Protein AF-A0A946CC79-F1 (afdb_monomer_lite)

Sequence (147 aa):
SHAIELSDSAIHEVRAYVYDYTQEKKSHITIDGRLHKGVINKAGVKLSPNQLKRLTKAIAKQPLPKKILPLADCYWPHHGFVFFDETGQILAHAEVCLQCNRHRGYKILELSYYWDLKDIRKLIGELKLPIFEDDKKYTQLFLKAVS

pLDDT: mean 91.43, std 8.81, range [58.06, 98.75]

Secondary structure (DSSP, 8-state):
---B-TT-TT--EEEEEEB-GGGSSS--SEETTEE-TTBS-TT-EEPPHHHHHHHHHHHB-PPPPSSPPPPPS-----EEEEEE-TT--EEEEEEEETTTTEEEEESBTTB-SS--HHHHHHHHHHTT----SSHHHHHHHHHHHH-

Structure (mmCIF, N/CA/C/O backbone):
data_AF-A0A946CC79-F1
#
_entry.id   AF-A0A946CC79-F1
#
loop_
_atom_site.group_PDB
_atom_site.id
_atom_site.type_symbol
_atom_site.label_atom_id
_atom_site.label_alt_id
_atom_site.label_comp_id
_atom_site.label_asym_id
_atom_site.label_entity_id
_atom_site.label_seq_id
_atom_site.pdbx_PDB_ins_code
_atom_site.Cartn_x
_atom_site.Cartn_y
_atom_site.Cartn_z
_atom_site.occupancy
_atom_site.B_iso_or_equiv
_atom_site.auth_seq_id
_atom_site.auth_comp_id
_atom_site.auth_asym_id
_atom_site.auth_atom_id
_atom_site.pdbx_PDB_model_num
ATOM 1 N N . SER A 1 1 ? -17.238 -4.375 -9.805 1.00 58.06 1 SER A N 1
ATOM 2 C CA . SER A 1 1 ? -17.033 -2.934 -9.559 1.00 58.06 1 SER A CA 1
ATOM 3 C C . SER A 1 1 ? -15.976 -2.414 -10.519 1.00 58.06 1 SER A C 1
ATOM 5 O O . SER A 1 1 ? -15.127 -3.196 -10.943 1.00 58.06 1 SER A O 1
ATOM 7 N N . HIS A 1 2 ? -16.048 -1.132 -10.861 1.00 81.25 2 HIS A N 1
ATOM 8 C CA . HIS A 1 2 ? -15.168 -0.483 -11.831 1.00 81.25 2 HIS A CA 1
ATOM 9 C C . HIS A 1 2 ? -13.806 -0.131 -11.210 1.00 81.25 2 HIS A C 1
ATOM 11 O O . HIS A 1 2 ? -13.667 -0.130 -9.986 1.00 81.25 2 HIS A O 1
ATOM 17 N N . ALA A 1 3 ? -12.795 0.074 -12.055 1.00 87.62 3 ALA A N 1
ATOM 18 C CA . ALA A 1 3 ? -11.516 0.646 -11.640 1.00 87.62 3 ALA A CA 1
ATOM 19 C C . ALA A 1 3 ? -11.672 2.157 -11.394 1.00 87.62 3 ALA A C 1
ATOM 21 O O . ALA A 1 3 ? -12.535 2.772 -12.017 1.00 87.62 3 ALA A O 1
ATOM 22 N N . ILE A 1 4 ? -10.853 2.723 -10.505 1.00 90.31 4 ILE A N 1
ATOM 23 C CA . ILE A 1 4 ? -10.892 4.139 -10.112 1.00 90.31 4 ILE A CA 1
ATOM 24 C C . ILE A 1 4 ? -9.701 4.912 -10.690 1.00 90.31 4 ILE A C 1
ATOM 26 O O . ILE A 1 4 ? -8.641 4.336 -10.967 1.00 90.31 4 ILE A O 1
ATOM 30 N N . GLU A 1 5 ? -9.864 6.220 -10.837 1.00 91.06 5 GLU A N 1
ATOM 31 C CA . GLU A 1 5 ? -8.754 7.159 -11.032 1.00 91.06 5 GLU A CA 1
ATOM 32 C C . GLU A 1 5 ? -8.116 7.496 -9.680 1.00 91.06 5 GLU A C 1
ATOM 34 O O . GLU A 1 5 ? -8.765 7.432 -8.636 1.00 91.06 5 GLU A O 1
ATOM 39 N N . LEU A 1 6 ? -6.838 7.874 -9.663 1.00 88.12 6 LEU A N 1
ATOM 40 C CA . LEU A 1 6 ? -6.169 8.230 -8.402 1.00 88.12 6 LEU A CA 1
ATOM 41 C C . LEU A 1 6 ? -6.657 9.570 -7.831 1.00 88.12 6 LEU A C 1
ATOM 43 O O . LEU A 1 6 ? -6.434 9.856 -6.655 1.00 88.12 6 LEU A O 1
ATOM 47 N N . SER A 1 7 ? -7.313 10.380 -8.663 1.00 89.06 7 SER A N 1
ATOM 48 C CA . SER A 1 7 ? -8.001 11.621 -8.298 1.00 89.06 7 SER A CA 1
ATOM 49 C C . SER A 1 7 ? -9.490 11.445 -7.992 1.00 89.06 7 SER A C 1
ATOM 51 O O . SER A 1 7 ? -10.168 12.449 -7.779 1.00 89.06 7 SER A O 1
ATOM 53 N N . ASP A 1 8 ? -10.012 10.215 -7.994 1.00 91.81 8 ASP A N 1
ATOM 54 C CA . ASP A 1 8 ? -11.436 9.957 -7.772 1.00 91.81 8 ASP A CA 1
ATOM 55 C C . ASP A 1 8 ? -11.889 10.496 -6.403 1.00 91.81 8 ASP A C 1
ATOM 57 O O . ASP A 1 8 ? -11.305 10.179 -5.364 1.00 91.81 8 ASP A O 1
ATOM 61 N N . SER A 1 9 ? -12.948 11.311 -6.399 1.00 93.12 9 SER A N 1
ATOM 62 C CA . SER A 1 9 ? -13.515 11.910 -5.186 1.00 93.12 9 SER A CA 1
ATOM 63 C C . SER A 1 9 ? -14.089 10.885 -4.207 1.00 93.12 9 SER A C 1
ATOM 65 O O . SER A 1 9 ? -14.288 11.217 -3.041 1.00 93.12 9 SER A O 1
ATOM 67 N N . ALA A 1 10 ? -14.349 9.652 -4.655 1.00 94.75 10 ALA A N 1
ATOM 68 C CA . ALA A 1 10 ? -14.742 8.553 -3.781 1.00 94.75 10 ALA A CA 1
ATOM 69 C C . ALA A 1 10 ? -13.606 8.114 -2.841 1.00 94.75 10 ALA A C 1
ATOM 71 O O . ALA A 1 10 ? -13.874 7.488 -1.817 1.00 94.75 10 ALA A O 1
ATOM 72 N N . ILE A 1 11 ? -12.342 8.431 -3.156 1.00 95.94 11 ILE A N 1
ATOM 73 C CA . ILE A 1 11 ? -11.204 8.141 -2.280 1.00 95.94 11 ILE A CA 1
ATOM 74 C C . ILE A 1 11 ? -11.255 9.088 -1.077 1.00 95.94 11 ILE A C 1
ATOM 76 O O . ILE A 1 11 ? -10.880 10.257 -1.159 1.00 95.94 11 ILE A O 1
ATOM 80 N N . HIS A 1 12 ? -11.660 8.558 0.073 1.00 97.44 12 HIS A N 1
ATOM 81 C CA . HIS A 1 12 ? -11.685 9.295 1.332 1.00 97.44 12 HIS A CA 1
ATOM 82 C C . HIS A 1 12 ? -10.328 9.258 2.041 1.00 97.44 12 HIS A C 1
ATOM 84 O O . HIS A 1 12 ? -9.851 10.261 2.579 1.00 97.44 12 HIS A O 1
ATOM 90 N N . GLU A 1 13 ? -9.678 8.093 2.055 1.00 97.56 13 GLU A N 1
ATOM 91 C CA . GLU A 1 13 ? -8.348 7.957 2.634 1.00 97.56 13 GLU A CA 1
ATOM 92 C C . GLU A 1 13 ? -7.517 6.856 1.985 1.00 97.56 13 GLU A C 1
ATOM 94 O O . GLU A 1 13 ? -8.021 5.901 1.398 1.00 97.56 13 GLU A O 1
ATOM 99 N N . VAL A 1 14 ? -6.200 6.987 2.138 1.00 98.38 14 VAL A N 1
ATOM 100 C CA . VAL A 1 14 ? -5.237 5.975 1.715 1.00 98.38 14 VAL A CA 1
ATOM 101 C C . VAL A 1 14 ? -4.390 5.585 2.908 1.00 98.38 14 VAL A C 1
ATOM 103 O O . VAL A 1 14 ? -3.859 6.448 3.617 1.00 98.38 14 VAL A O 1
ATOM 106 N N . ARG A 1 15 ? -4.251 4.279 3.129 1.00 98.75 15 ARG A N 1
ATOM 107 C CA . ARG A 1 15 ? -3.413 3.737 4.201 1.00 98.75 15 ARG A CA 1
ATOM 108 C C . ARG A 1 15 ? -2.333 2.841 3.635 1.00 98.75 15 ARG A C 1
ATOM 110 O O . ARG A 1 15 ? -2.590 2.027 2.750 1.00 98.75 15 ARG A O 1
ATOM 117 N N . ALA A 1 16 ? -1.131 2.991 4.172 1.00 98.69 16 ALA A N 1
ATOM 118 C CA . ALA A 1 16 ? -0.023 2.099 3.895 1.00 98.69 16 ALA A CA 1
ATOM 119 C C . ALA A 1 16 ? 0.019 0.957 4.912 1.00 98.69 16 ALA A C 1
ATOM 121 O O . ALA A 1 16 ? -0.218 1.150 6.108 1.00 98.69 16 ALA A O 1
ATOM 122 N N . TYR A 1 17 ? 0.378 -0.220 4.422 1.00 98.69 17 TYR A N 1
ATOM 123 C CA . TYR A 1 17 ? 0.460 -1.449 5.185 1.00 98.69 17 TYR A CA 1
ATOM 124 C C . TYR A 1 17 ? 1.778 -2.154 4.926 1.00 98.69 17 TYR A C 1
ATOM 126 O O . TYR A 1 17 ? 2.340 -2.094 3.831 1.00 98.69 17 TYR A O 1
ATOM 134 N N . VAL A 1 18 ? 2.210 -2.878 5.952 1.00 98.19 18 VAL A N 1
ATOM 135 C CA . VAL A 1 18 ? 3.219 -3.921 5.852 1.00 98.19 18 VAL A CA 1
ATOM 136 C C . VAL A 1 18 ? 2.574 -5.259 6.200 1.00 98.19 18 VAL A C 1
ATOM 138 O O . VAL A 1 18 ? 1.713 -5.326 7.088 1.00 98.19 18 VAL A O 1
ATOM 141 N N . TYR A 1 19 ? 2.945 -6.313 5.483 1.00 97.88 19 TYR A N 1
ATOM 142 C CA . TYR A 1 19 ? 2.343 -7.626 5.660 1.00 97.88 19 TYR A CA 1
ATOM 143 C C . TYR A 1 19 ? 3.290 -8.769 5.311 1.00 97.88 19 TYR A C 1
ATOM 145 O O . TYR A 1 19 ? 4.233 -8.621 4.533 1.00 97.88 19 TYR A O 1
ATOM 153 N N . ASP A 1 20 ? 3.001 -9.927 5.892 1.00 97.75 20 ASP A N 1
ATOM 154 C CA . ASP A 1 20 ? 3.545 -11.201 5.445 1.00 97.75 20 ASP A CA 1
ATOM 155 C C . ASP A 1 20 ? 2.581 -11.828 4.423 1.00 97.75 20 ASP A C 1
ATOM 157 O O . ASP A 1 20 ? 1.461 -12.224 4.763 1.00 97.75 20 ASP A O 1
ATOM 161 N N . TYR A 1 21 ? 2.995 -11.892 3.155 1.00 95.75 21 TYR A N 1
ATOM 162 C CA . TYR A 1 21 ? 2.176 -12.448 2.074 1.00 95.75 21 TYR A CA 1
ATOM 163 C C . TYR A 1 21 ? 1.998 -13.968 2.175 1.00 95.75 21 TYR A C 1
ATOM 165 O O . TYR A 1 21 ? 1.089 -14.507 1.553 1.00 95.75 21 TYR A O 1
ATOM 173 N N . THR A 1 22 ? 2.831 -14.669 2.950 1.00 95.69 22 THR A N 1
ATOM 174 C CA . THR A 1 22 ? 2.787 -16.139 3.058 1.00 95.69 22 THR A CA 1
ATOM 175 C C . THR A 1 22 ? 1.620 -16.643 3.910 1.00 95.69 22 THR A C 1
ATOM 177 O O . THR A 1 22 ? 1.294 -17.828 3.895 1.00 95.69 22 THR A O 1
ATOM 180 N N . GLN A 1 23 ? 0.947 -15.737 4.625 1.00 96.62 23 GLN A N 1
ATOM 181 C CA . GLN A 1 23 ? -0.161 -16.062 5.526 1.00 96.62 23 GLN A CA 1
ATOM 182 C C . GLN A 1 23 ? -1.472 -16.413 4.795 1.00 96.62 23 GLN A C 1
ATOM 184 O O . GLN A 1 23 ? -2.427 -16.864 5.429 1.00 96.62 23 GLN A O 1
ATOM 189 N N . GLU A 1 24 ? -1.545 -16.230 3.472 1.00 96.06 24 GLU A N 1
ATOM 190 C CA . GLU A 1 24 ? -2.606 -16.785 2.624 1.00 96.06 24 GLU A CA 1
ATOM 191 C C . GLU A 1 24 ? -2.047 -17.296 1.288 1.00 96.06 24 GLU A C 1
ATOM 193 O O . GLU A 1 24 ? -0.942 -16.966 0.875 1.00 96.06 24 GLU A O 1
ATOM 198 N N . LYS A 1 25 ? -2.845 -18.094 0.563 1.00 93.94 25 LYS A N 1
ATOM 199 C CA . LYS A 1 25 ? -2.463 -18.606 -0.766 1.00 93.94 25 LYS A CA 1
ATOM 200 C C . LYS A 1 25 ? -2.321 -17.500 -1.819 1.00 93.94 25 LYS A C 1
ATOM 202 O O . LYS A 1 25 ? -1.507 -17.624 -2.729 1.00 93.94 25 LYS A O 1
ATOM 207 N N . LYS A 1 26 ? -3.163 -16.462 -1.749 1.00 92.62 26 LYS A N 1
ATOM 208 C CA . LYS A 1 26 ? -3.099 -15.299 -2.644 1.00 92.62 26 LYS A CA 1
ATOM 209 C C . LYS A 1 26 ? -2.208 -14.253 -1.981 1.00 92.62 26 LYS A C 1
ATOM 211 O O . LYS A 1 26 ? -2.538 -13.802 -0.897 1.00 92.62 26 LYS A O 1
ATOM 216 N N . SER A 1 27 ? -1.156 -13.807 -2.657 1.00 93.06 27 SER A N 1
ATOM 217 C CA . SER A 1 27 ? -0.194 -12.845 -2.100 1.00 93.06 27 SER A CA 1
ATOM 218 C C . SER A 1 27 ? -0.667 -11.385 -2.134 1.00 93.06 27 SER A C 1
ATOM 220 O O . SER A 1 27 ? 0.147 -10.493 -1.937 1.00 93.06 27 SER A O 1
ATOM 222 N N . HIS A 1 28 ? -1.932 -11.117 -2.471 1.00 94.19 28 HIS A N 1
ATOM 223 C CA . HIS A 1 28 ? -2.443 -9.754 -2.610 1.00 94.19 28 HIS A CA 1
ATOM 224 C C . HIS A 1 28 ? -2.819 -9.157 -1.250 1.00 94.19 28 HIS A C 1
ATOM 226 O O . HIS A 1 28 ? -3.503 -9.803 -0.459 1.00 94.19 28 HIS A O 1
ATOM 232 N N . ILE A 1 29 ? -2.465 -7.897 -1.007 1.00 97.12 29 ILE A N 1
ATOM 233 C CA . ILE A 1 29 ? -2.785 -7.107 0.182 1.00 97.12 29 ILE A CA 1
ATOM 234 C C . ILE A 1 29 ? -4.285 -6.968 0.416 1.00 97.12 29 ILE A C 1
ATOM 236 O O . ILE A 1 29 ? -4.707 -6.784 1.557 1.00 97.12 29 ILE A O 1
ATOM 240 N N . THR A 1 30 ? -5.100 -7.095 -0.634 1.00 96.75 30 THR A N 1
ATOM 241 C CA . THR A 1 30 ? -6.552 -7.211 -0.495 1.00 96.75 30 THR A CA 1
ATOM 242 C C . THR A 1 30 ? -7.073 -8.445 -1.212 1.00 96.75 30 THR A C 1
ATOM 244 O O . THR A 1 30 ? -6.764 -8.660 -2.385 1.00 96.75 30 THR A O 1
ATOM 247 N N . ILE A 1 31 ? -7.929 -9.207 -0.539 1.00 95.06 31 ILE A N 1
ATOM 248 C CA . ILE A 1 31 ? -8.562 -10.420 -1.057 1.00 95.06 31 ILE A CA 1
ATOM 249 C C . ILE A 1 31 ? -10.055 -10.293 -0.800 1.00 95.06 31 ILE A C 1
ATOM 251 O O . ILE A 1 31 ? -10.455 -10.086 0.338 1.00 95.06 31 ILE A O 1
ATOM 255 N N . ASP A 1 32 ? -10.870 -10.407 -1.848 1.00 92.38 32 ASP A N 1
ATOM 256 C CA . ASP A 1 32 ? -12.333 -10.490 -1.743 1.00 92.38 32 ASP A CA 1
ATOM 257 C C . ASP A 1 32 ? -12.951 -9.371 -0.867 1.00 92.38 32 ASP A C 1
ATOM 259 O O . ASP A 1 32 ? -13.817 -9.610 -0.032 1.00 92.38 32 ASP A O 1
ATOM 263 N N . GLY A 1 33 ? -12.463 -8.133 -1.034 1.00 93.12 33 GLY A N 1
ATOM 264 C CA . GLY A 1 33 ? -12.981 -6.938 -0.349 1.00 93.12 33 GLY A CA 1
ATOM 265 C C . GLY A 1 33 ? -12.436 -6.685 1.062 1.00 93.12 33 GLY A C 1
ATOM 266 O O . GLY A 1 33 ? -12.827 -5.707 1.689 1.00 93.12 33 GLY A O 1
ATOM 267 N N . ARG A 1 34 ? -11.509 -7.513 1.557 1.00 96.50 34 ARG A N 1
ATOM 268 C CA . ARG A 1 34 ? -10.844 -7.337 2.861 1.00 96.50 34 ARG A CA 1
ATOM 269 C C . ARG A 1 34 ? -9.327 -7.249 2.725 1.00 96.50 34 ARG A C 1
ATOM 271 O O . ARG A 1 34 ? -8.759 -7.653 1.714 1.00 96.50 34 ARG A O 1
ATOM 278 N N . LEU A 1 35 ? -8.660 -6.793 3.784 1.00 98.12 35 LEU A N 1
ATOM 279 C CA . LEU A 1 35 ? -7.203 -6.877 3.909 1.00 98.12 35 LEU A CA 1
ATOM 280 C C . LEU A 1 35 ? -6.724 -8.337 4.017 1.00 98.12 35 LEU A C 1
ATOM 282 O O . LEU A 1 35 ? -7.406 -9.201 4.583 1.00 98.12 35 LEU A O 1
ATOM 286 N N . HIS A 1 36 ? -5.510 -8.588 3.529 1.00 98.12 36 HIS A N 1
ATOM 287 C CA . HIS A 1 36 ? -4.785 -9.843 3.704 1.00 98.12 36 HIS A CA 1
ATOM 288 C C . HIS A 1 36 ? -4.621 -10.171 5.195 1.00 98.12 36 HIS A C 1
ATOM 290 O O . HIS A 1 36 ? -4.376 -9.288 6.031 1.00 98.12 36 HIS A O 1
ATOM 296 N N . LYS A 1 37 ? -4.740 -11.449 5.563 1.00 97.69 37 LYS A N 1
ATOM 297 C CA . LYS A 1 37 ? -4.628 -11.920 6.952 1.00 97.69 37 LYS A CA 1
ATOM 298 C C . LYS A 1 37 ? -3.278 -11.561 7.550 1.00 97.69 37 LYS A C 1
ATOM 300 O O . LYS A 1 37 ? -3.261 -11.040 8.659 1.00 97.69 37 LYS A O 1
ATOM 305 N N . GLY A 1 38 ? -2.212 -11.683 6.763 1.00 97.94 38 GLY A N 1
ATOM 306 C CA . GLY A 1 38 ? -0.843 -11.331 7.140 1.00 97.94 38 GLY A CA 1
ATOM 307 C C . GLY A 1 38 ? -0.543 -9.843 7.344 1.00 97.94 38 GLY A C 1
ATOM 308 O O . GLY A 1 38 ? 0.604 -9.508 7.622 1.00 97.94 38 GLY A O 1
ATOM 309 N N . VAL A 1 39 ? -1.517 -8.933 7.190 1.00 98.31 39 VAL A N 1
ATOM 310 C CA . VAL A 1 39 ? -1.322 -7.521 7.570 1.00 98.31 39 VAL A CA 1
ATOM 311 C C . VAL A 1 39 ? -0.995 -7.429 9.054 1.00 98.31 39 VAL A C 1
ATOM 313 O O . VAL A 1 39 ? -1.809 -7.818 9.889 1.00 98.31 39 VAL A O 1
ATOM 316 N N . ILE A 1 40 ? 0.176 -6.865 9.348 1.00 98.00 40 ILE A N 1
ATOM 317 C CA . ILE A 1 40 ? 0.771 -6.820 10.689 1.00 98.00 40 ILE A CA 1
ATOM 318 C C . ILE A 1 40 ? 0.054 -5.802 11.581 1.00 98.00 40 ILE A C 1
ATOM 320 O O . ILE A 1 40 ? -0.246 -6.088 12.732 1.00 98.00 40 ILE A O 1
ATOM 324 N N . ASN A 1 41 ? -0.263 -4.618 11.049 1.00 97.12 41 ASN A N 1
ATOM 325 C CA . ASN A 1 41 ? -1.067 -3.611 11.740 1.00 97.12 41 ASN A CA 1
ATOM 326 C C . ASN A 1 41 ? -2.303 -3.279 10.898 1.00 97.12 41 ASN A C 1
ATOM 328 O O . ASN A 1 41 ? -2.191 -2.612 9.868 1.00 97.12 41 ASN A O 1
ATOM 332 N N . LYS A 1 42 ? -3.484 -3.722 11.345 1.00 96.44 42 LYS A N 1
ATOM 333 C CA . LYS A 1 42 ? -4.755 -3.533 10.622 1.00 96.44 42 LYS A CA 1
ATOM 334 C C . LYS A 1 42 ? -5.200 -2.072 10.548 1.00 96.44 42 LYS A C 1
ATOM 336 O O . LYS A 1 42 ? -5.891 -1.713 9.599 1.00 96.44 42 LYS A O 1
ATOM 341 N N . ALA A 1 43 ? -4.763 -1.225 11.480 1.00 96.94 43 ALA A N 1
ATOM 342 C CA . ALA A 1 43 ? -5.017 0.210 11.396 1.00 96.94 43 ALA A CA 1
ATOM 343 C C . ALA A 1 43 ? -4.226 0.865 10.252 1.00 96.94 43 ALA A C 1
ATOM 345 O O . ALA A 1 43 ? -4.651 1.893 9.732 1.00 96.94 43 ALA A O 1
ATOM 346 N N . GLY A 1 44 ? -3.097 0.279 9.834 1.00 97.56 44 GLY A N 1
ATOM 347 C CA . GLY A 1 44 ? -2.208 0.864 8.830 1.00 97.56 44 GLY A CA 1
ATOM 348 C C . GLY A 1 44 ? -1.678 2.243 9.232 1.00 97.56 44 GLY A C 1
ATOM 349 O O . GLY A 1 44 ? -1.870 2.712 10.355 1.00 97.56 44 GLY A O 1
ATOM 350 N N . VAL A 1 45 ? -1.010 2.911 8.296 1.00 98.50 45 VAL A N 1
ATOM 351 C CA . VAL A 1 45 ? -0.563 4.300 8.464 1.00 98.50 45 VAL A CA 1
ATOM 352 C C . VAL A 1 45 ? -1.293 5.164 7.446 1.00 98.50 45 VAL A C 1
ATOM 354 O O . VAL A 1 45 ? -1.105 4.986 6.243 1.00 98.50 45 VAL A O 1
ATOM 357 N N . LYS A 1 46 ? -2.144 6.081 7.918 1.00 98.38 46 LYS A N 1
ATOM 358 C CA . LYS A 1 46 ? -2.869 7.021 7.053 1.00 98.38 46 LYS A CA 1
ATOM 359 C C . LYS A 1 46 ? -1.887 7.991 6.400 1.00 98.38 46 LYS A C 1
ATOM 361 O O . LYS A 1 46 ? -1.074 8.605 7.090 1.00 98.38 46 LYS A O 1
ATOM 366 N N . LEU A 1 47 ? -1.970 8.130 5.080 1.00 98.50 47 LEU A N 1
ATOM 367 C CA . LEU A 1 47 ? -1.157 9.091 4.342 1.00 98.50 47 LEU A CA 1
ATOM 368 C C . LEU A 1 47 ? -1.677 10.511 4.578 1.00 98.50 47 LEU A C 1
ATOM 370 O O . LEU A 1 47 ? -2.876 10.778 4.496 1.00 98.50 47 LEU A O 1
ATOM 374 N N . SER A 1 48 ? -0.754 11.442 4.810 1.00 98.00 48 SER A N 1
ATOM 375 C CA . SER A 1 48 ? -1.048 12.873 4.701 1.00 98.00 48 SER A CA 1
ATOM 376 C C . SER A 1 48 ? -1.337 13.268 3.242 1.00 98.00 48 SER A C 1
ATOM 378 O O . SER A 1 48 ? -0.878 12.583 2.321 1.00 98.00 48 SER A O 1
ATOM 380 N N . PRO A 1 49 ? -2.000 14.413 2.989 1.00 95.81 49 PRO A N 1
ATOM 381 C CA . PRO A 1 49 ? -2.242 14.896 1.626 1.00 95.81 49 PRO A CA 1
ATOM 382 C C . PRO A 1 49 ? -0.963 15.009 0.777 1.00 95.81 49 PRO A C 1
ATOM 384 O O . PRO A 1 49 ? -0.943 14.620 -0.391 1.00 95.81 49 PRO A O 1
ATOM 387 N N . ASN A 1 50 ? 0.145 15.463 1.375 1.00 96.38 50 ASN A N 1
ATOM 388 C CA . ASN A 1 50 ? 1.434 15.566 0.683 1.00 96.38 50 ASN A CA 1
ATOM 389 C C . ASN A 1 50 ? 2.012 14.193 0.310 1.00 96.38 50 ASN A C 1
ATOM 391 O O . ASN A 1 50 ? 2.554 14.024 -0.783 1.00 96.38 50 ASN A O 1
ATOM 395 N N . GLN A 1 51 ? 1.883 13.202 1.194 1.00 97.75 51 GLN A N 1
ATOM 396 C CA . GLN A 1 51 ? 2.311 11.828 0.924 1.00 97.75 51 GLN A CA 1
ATOM 397 C C . GLN A 1 51 ? 1.435 11.162 -0.140 1.00 97.75 51 GLN A C 1
ATOM 399 O O . GLN A 1 51 ? 1.967 10.493 -1.021 1.00 97.75 51 GLN A O 1
ATOM 404 N N . LEU A 1 52 ? 0.119 11.394 -0.114 1.00 96.31 52 LEU A N 1
ATOM 405 C CA . LEU A 1 52 ? -0.805 10.905 -1.139 1.00 96.31 52 LEU A CA 1
ATOM 406 C C . LEU A 1 52 ? -0.472 11.486 -2.516 1.00 96.31 52 LEU A C 1
ATOM 408 O O . LEU A 1 52 ? -0.402 10.750 -3.500 1.00 96.31 52 LEU A O 1
ATOM 412 N N . LYS A 1 53 ? -0.185 12.789 -2.590 1.00 93.94 53 LYS A N 1
ATOM 413 C CA . LYS A 1 53 ? 0.252 13.436 -3.832 1.00 93.94 53 LYS A CA 1
ATOM 414 C C . LYS A 1 53 ? 1.545 12.817 -4.373 1.00 93.94 53 LYS A C 1
ATOM 416 O O . LYS A 1 53 ? 1.664 12.604 -5.579 1.00 93.94 53 LYS A O 1
ATOM 421 N N . ARG A 1 54 ? 2.505 12.503 -3.494 1.00 94.50 54 ARG A N 1
ATOM 422 C CA . ARG A 1 54 ? 3.758 11.825 -3.871 1.00 94.50 54 ARG A CA 1
ATOM 423 C C . ARG A 1 54 ? 3.523 10.403 -4.359 1.00 94.50 54 ARG A C 1
ATOM 425 O O . ARG A 1 54 ? 4.003 10.068 -5.436 1.00 94.50 54 ARG A O 1
ATOM 432 N N . LEU A 1 55 ? 2.736 9.611 -3.630 1.00 95.31 55 LEU A N 1
ATOM 433 C CA . LEU A 1 55 ? 2.359 8.259 -4.042 1.00 95.31 55 LEU A CA 1
ATOM 434 C C . LEU A 1 55 ? 1.690 8.277 -5.418 1.00 95.31 55 LEU A C 1
ATOM 436 O O . LEU A 1 55 ? 2.127 7.564 -6.314 1.00 95.31 55 LEU A O 1
ATOM 440 N N . THR A 1 56 ? 0.680 9.130 -5.591 1.00 92.69 56 THR A N 1
ATOM 441 C CA . THR A 1 56 ? -0.063 9.277 -6.849 1.00 92.69 56 THR A CA 1
ATOM 442 C C . THR A 1 56 ? 0.884 9.595 -7.992 1.00 92.69 56 THR A C 1
ATOM 444 O O . THR A 1 56 ? 0.878 8.904 -9.001 1.00 92.69 56 THR A O 1
ATOM 447 N N . LYS A 1 57 ? 1.786 10.567 -7.810 1.00 91.00 57 LYS A N 1
ATOM 448 C CA . LYS A 1 57 ? 2.813 10.880 -8.807 1.00 91.00 57 LYS A CA 1
ATOM 449 C C . LYS A 1 57 ? 3.730 9.685 -9.090 1.00 91.00 57 LYS A C 1
ATOM 451 O O . LYS A 1 57 ? 4.078 9.469 -10.243 1.00 91.00 57 LYS A O 1
ATOM 456 N N . ALA A 1 58 ? 4.125 8.922 -8.074 1.00 91.31 58 ALA A N 1
ATOM 457 C CA . ALA A 1 58 ? 5.040 7.795 -8.229 1.00 91.31 58 ALA A CA 1
ATOM 458 C C . ALA A 1 58 ? 4.427 6.594 -8.973 1.00 91.31 58 ALA A C 1
ATOM 460 O O . ALA A 1 58 ? 5.179 5.843 -9.592 1.00 91.31 58 ALA A O 1
ATOM 461 N N . ILE A 1 59 ? 3.100 6.410 -8.920 1.00 90.44 59 ILE A N 1
ATOM 462 C CA . ILE A 1 59 ? 2.399 5.265 -9.541 1.00 90.44 59 ILE A CA 1
ATOM 463 C C . ILE A 1 59 ? 1.598 5.630 -10.800 1.00 90.44 59 ILE A C 1
ATOM 465 O O . ILE A 1 59 ? 1.311 4.750 -11.617 1.00 90.44 59 ILE A O 1
ATOM 469 N N . ALA A 1 60 ? 1.246 6.909 -10.970 1.00 82.31 60 ALA A N 1
ATOM 470 C CA . ALA A 1 60 ? 0.577 7.420 -12.162 1.00 82.31 60 ALA A CA 1
ATOM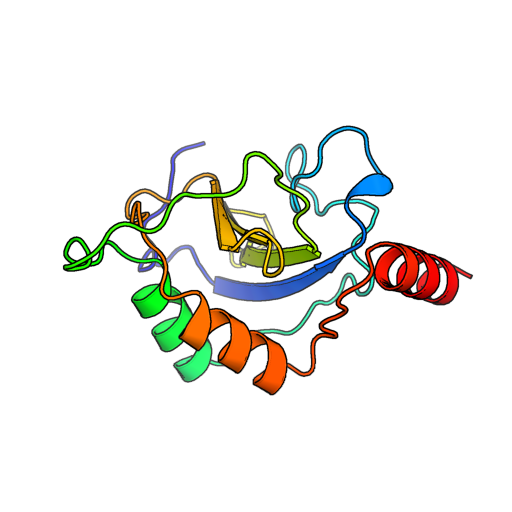 471 C C . ALA A 1 60 ? 1.470 7.275 -13.392 1.00 82.31 60 ALA A C 1
ATOM 473 O O . ALA A 1 60 ? 2.697 7.293 -13.287 1.00 82.31 60 ALA A O 1
ATOM 474 N N . LYS A 1 61 ? 0.841 7.153 -14.564 1.00 70.56 61 LYS A N 1
ATOM 475 C CA . LYS A 1 61 ? 1.482 7.016 -15.878 1.00 70.56 61 LYS A CA 1
ATOM 476 C C . LYS A 1 61 ? 2.695 7.949 -16.042 1.00 70.56 61 LYS A C 1
ATOM 478 O O . LYS A 1 61 ? 2.555 9.149 -16.265 1.00 70.56 61 LYS A O 1
ATOM 483 N N . GLN A 1 62 ? 3.892 7.371 -15.952 1.00 67.81 62 GLN A N 1
ATOM 484 C CA . GLN A 1 62 ? 5.162 8.060 -16.182 1.00 67.81 62 GLN A CA 1
ATOM 485 C C . GLN A 1 62 ? 5.585 7.898 -17.652 1.00 67.81 62 GLN A C 1
ATOM 487 O O . GLN A 1 62 ? 5.257 6.881 -18.276 1.00 67.81 62 GLN A O 1
ATOM 492 N N . PRO A 1 63 ? 6.349 8.849 -18.224 1.00 69.06 63 PRO A N 1
ATOM 493 C CA . PRO A 1 63 ? 7.093 8.601 -19.455 1.00 69.06 63 PRO A CA 1
ATOM 494 C C . PRO A 1 63 ? 7.971 7.355 -19.297 1.00 69.06 63 PRO A C 1
ATOM 496 O O . PRO A 1 63 ? 8.518 7.111 -18.219 1.00 69.06 63 PRO A O 1
ATOM 499 N N . LEU A 1 64 ? 8.131 6.576 -20.370 1.00 67.19 64 LEU A N 1
ATOM 500 C CA . LEU A 1 64 ? 9.007 5.405 -20.344 1.00 67.19 64 LEU A CA 1
ATOM 501 C C . LEU A 1 64 ? 10.427 5.815 -19.910 1.00 67.19 64 LEU A C 1
ATOM 503 O O . LEU A 1 64 ? 10.963 6.803 -20.428 1.00 67.19 64 LEU A O 1
ATOM 507 N N . PRO A 1 65 ? 11.063 5.083 -18.978 1.00 69.81 65 PRO A N 1
ATOM 508 C CA . PRO A 1 65 ? 12.432 5.377 -18.592 1.00 69.81 65 PRO A CA 1
ATOM 509 C C . PRO A 1 65 ? 13.372 5.163 -19.784 1.00 69.81 65 PRO A C 1
ATOM 511 O O . PRO A 1 65 ? 13.189 4.246 -20.582 1.00 69.81 65 PRO A O 1
ATOM 514 N N . LYS A 1 66 ? 14.442 5.967 -19.869 1.00 72.12 66 LYS A N 1
ATOM 515 C CA . LYS A 1 66 ? 15.464 5.851 -20.933 1.00 72.12 66 LYS A CA 1
ATOM 516 C C . LYS A 1 66 ? 16.137 4.471 -20.990 1.00 72.12 66 LYS A C 1
ATOM 518 O O . LYS A 1 66 ? 16.727 4.124 -22.006 1.00 72.12 66 LYS A O 1
ATOM 523 N N . LYS A 1 67 ? 16.089 3.709 -19.893 1.00 72.38 67 LYS A N 1
ATOM 524 C CA . LYS A 1 67 ? 16.626 2.352 -19.781 1.00 72.38 67 LYS A CA 1
ATOM 525 C C . LYS A 1 67 ? 15.625 1.472 -19.042 1.00 72.38 67 LYS A C 1
ATOM 527 O O . LYS A 1 67 ? 15.236 1.793 -17.921 1.00 72.38 67 LYS A O 1
ATOM 532 N N . ILE A 1 68 ? 15.258 0.354 -19.659 1.00 69.50 68 ILE A N 1
ATOM 533 C CA . ILE A 1 68 ? 14.438 -0.689 -19.043 1.00 69.50 68 ILE A CA 1
ATOM 534 C C . ILE A 1 68 ? 15.398 -1.685 -18.393 1.00 69.50 68 ILE A C 1
ATOM 536 O O . ILE A 1 68 ? 16.254 -2.256 -19.068 1.00 69.50 68 ILE A O 1
ATOM 540 N N . LEU A 1 69 ? 15.308 -1.849 -17.074 1.00 66.81 69 LEU A N 1
ATOM 541 C CA . LEU A 1 69 ? 16.071 -2.874 -16.366 1.00 66.81 69 LEU A CA 1
ATOM 542 C C . LEU A 1 69 ? 15.329 -4.215 -16.450 1.00 66.81 69 LEU A C 1
ATOM 544 O O . LEU A 1 69 ? 14.096 -4.217 -16.398 1.00 66.81 69 LEU A O 1
ATOM 548 N N . PRO A 1 70 ? 16.047 -5.347 -16.562 1.00 67.31 70 PRO A N 1
ATOM 549 C CA . PRO A 1 70 ? 15.421 -6.657 -16.463 1.00 67.31 70 PRO A CA 1
ATOM 550 C C . PRO A 1 70 ? 14.738 -6.799 -15.097 1.00 67.31 70 PRO A C 1
ATOM 552 O O . PRO A 1 70 ? 15.334 -6.519 -14.055 1.00 67.31 70 PRO A O 1
ATOM 555 N N . LEU A 1 71 ? 13.469 -7.202 -15.115 1.00 70.25 71 LEU A N 1
ATOM 556 C CA . LEU A 1 71 ? 12.668 -7.416 -13.914 1.00 70.25 71 LEU A CA 1
ATOM 557 C C . LEU A 1 71 ? 12.838 -8.866 -13.454 1.00 70.25 71 LEU A C 1
ATOM 559 O O . LEU A 1 71 ? 12.504 -9.771 -14.212 1.00 70.25 71 LEU A O 1
ATOM 563 N N . ALA A 1 72 ? 13.271 -9.089 -12.213 1.00 73.25 72 ALA A N 1
ATOM 564 C CA . ALA A 1 72 ? 13.400 -10.432 -11.638 1.00 73.25 72 ALA A CA 1
ATOM 565 C C . ALA A 1 72 ? 12.066 -11.191 -11.670 1.00 73.25 72 ALA A C 1
ATOM 567 O O . ALA A 1 72 ? 11.047 -10.590 -11.361 1.00 73.25 72 ALA A O 1
ATOM 568 N N . ASP A 1 73 ? 12.049 -12.490 -11.982 1.00 75.12 73 ASP A N 1
ATOM 569 C CA . ASP A 1 73 ? 10.797 -13.253 -12.154 1.00 75.12 73 ASP A CA 1
ATOM 570 C C . ASP A 1 73 ? 9.957 -13.415 -10.875 1.00 75.12 73 ASP A C 1
ATOM 572 O O . ASP A 1 73 ? 8.751 -13.662 -10.954 1.00 75.12 73 ASP A O 1
ATOM 576 N N . CYS A 1 74 ? 10.558 -13.192 -9.703 1.00 80.69 74 CYS A N 1
ATOM 577 C CA . CYS A 1 74 ? 9.891 -13.236 -8.403 1.00 80.69 74 CYS A CA 1
ATOM 578 C C . CYS A 1 74 ? 8.894 -12.087 -8.178 1.00 80.69 74 CYS A C 1
ATOM 580 O O . CYS A 1 74 ? 9.076 -10.964 -8.650 1.00 80.69 74 CYS A O 1
ATOM 582 N N . TYR A 1 75 ? 7.845 -12.348 -7.392 1.00 86.44 75 TYR A N 1
ATOM 583 C CA . TYR A 1 75 ? 6.980 -11.305 -6.838 1.00 86.44 75 TYR A CA 1
ATOM 584 C C . TYR A 1 75 ? 6.515 -11.674 -5.427 1.00 86.44 75 TYR A C 1
ATOM 586 O O . TYR A 1 75 ? 5.552 -12.419 -5.259 1.00 86.44 75 TYR A O 1
ATOM 594 N N . TRP A 1 76 ? 7.208 -11.125 -4.430 1.00 91.75 76 TRP A N 1
ATOM 595 C CA . TRP A 1 76 ? 6.981 -11.358 -2.999 1.00 91.75 76 TRP A CA 1
ATOM 596 C C . TRP A 1 76 ? 6.668 -10.022 -2.315 1.00 91.75 76 TRP A C 1
ATOM 598 O O . TRP A 1 76 ? 7.569 -9.328 -1.838 1.00 91.75 76 TRP A O 1
ATOM 608 N N . PRO A 1 77 ? 5.420 -9.539 -2.417 1.00 93.81 77 PRO A N 1
ATOM 609 C CA . PRO A 1 77 ? 5.069 -8.210 -1.943 1.00 93.81 77 PRO A CA 1
ATOM 610 C C . PRO A 1 77 ? 4.966 -8.175 -0.414 1.00 93.81 77 PRO A C 1
ATOM 612 O O . PRO A 1 77 ? 4.395 -9.064 0.205 1.00 93.81 77 PRO A O 1
ATOM 615 N N . HIS A 1 78 ? 5.472 -7.097 0.183 1.00 96.88 78 HIS A N 1
ATOM 616 C CA . HIS A 1 78 ? 5.395 -6.869 1.632 1.00 96.88 78 HIS A CA 1
ATOM 617 C C . HIS A 1 78 ? 4.788 -5.521 1.997 1.00 96.88 78 HIS A C 1
ATOM 619 O O . HIS A 1 78 ? 4.455 -5.292 3.159 1.00 96.88 78 HIS A O 1
ATOM 625 N N . HIS A 1 79 ? 4.614 -4.630 1.020 1.00 98.06 79 HIS A N 1
ATOM 626 C CA . HIS A 1 79 ? 4.064 -3.299 1.235 1.00 98.06 79 HIS A CA 1
ATOM 627 C C . HIS A 1 79 ? 2.912 -3.050 0.279 1.00 98.06 79 HIS A C 1
ATOM 629 O O . HIS A 1 79 ? 2.971 -3.406 -0.901 1.00 98.06 79 HIS A O 1
ATOM 635 N N . GLY A 1 80 ? 1.868 -2.415 0.792 1.00 97.75 80 GLY A N 1
ATOM 636 C CA . GLY A 1 80 ? 0.715 -2.031 -0.005 1.00 97.75 80 GLY A CA 1
ATOM 637 C C . GLY A 1 80 ? 0.108 -0.724 0.470 1.00 97.75 80 GLY A C 1
ATOM 638 O O . GLY A 1 80 ? 0.126 -0.417 1.659 1.00 97.75 80 GLY A O 1
ATOM 639 N N . PHE A 1 81 ? -0.443 0.030 -0.467 1.00 98.31 81 PHE A N 1
ATOM 640 C CA . PHE A 1 81 ? -1.270 1.203 -0.239 1.00 98.31 81 PHE A CA 1
ATOM 641 C C . PHE A 1 81 ? -2.692 0.841 -0.640 1.00 98.31 81 PHE A C 1
ATOM 643 O O . PHE A 1 81 ? -2.916 0.373 -1.755 1.00 98.31 81 PHE A O 1
ATOM 650 N N . VAL A 1 82 ? -3.641 1.017 0.269 1.00 98.31 82 VAL A N 1
ATOM 651 C CA . VAL A 1 82 ? -5.042 0.653 0.050 1.00 98.31 82 VAL A CA 1
ATOM 652 C C . VAL A 1 82 ? -5.885 1.916 0.105 1.00 98.31 82 VAL A C 1
ATOM 654 O O . VAL A 1 82 ? -5.704 2.741 1.003 1.00 98.31 82 VAL A O 1
ATOM 657 N N . PHE A 1 83 ? -6.757 2.061 -0.887 1.00 97.81 83 PHE A N 1
ATOM 658 C CA . PHE A 1 83 ? -7.621 3.216 -1.096 1.00 97.81 83 PHE A CA 1
ATOM 659 C C . PHE A 1 83 ? -9.009 2.875 -0.567 1.00 97.81 83 PHE A C 1
ATOM 661 O O . PHE A 1 83 ? -9.594 1.873 -0.990 1.00 97.81 83 PHE A O 1
ATOM 668 N N . PHE A 1 84 ? -9.506 3.691 0.356 1.00 97.94 84 PHE A N 1
ATOM 669 C CA . PHE A 1 84 ? -10.779 3.487 1.034 1.00 97.94 84 PHE A CA 1
ATOM 670 C C . PHE A 1 84 ? -11.762 4.604 0.708 1.00 97.94 84 PHE A C 1
ATOM 672 O O . PHE A 1 84 ? -11.357 5.761 0.557 1.00 97.94 84 PHE A O 1
ATOM 679 N N . ASP A 1 85 ? -13.044 4.256 0.646 1.00 97.38 85 ASP A N 1
ATOM 680 C CA . ASP A 1 85 ? -14.129 5.236 0.660 1.00 97.38 85 ASP A CA 1
ATOM 681 C C . ASP A 1 85 ? -14.460 5.717 2.083 1.00 97.38 85 ASP A C 1
ATOM 683 O O . ASP A 1 85 ? -13.847 5.299 3.070 1.00 97.38 85 ASP A O 1
ATOM 687 N N . GLU A 1 86 ? -15.434 6.619 2.191 1.00 97.38 86 GLU A N 1
ATOM 688 C CA . GLU A 1 86 ? -15.887 7.196 3.464 1.00 97.38 86 GLU A CA 1
ATOM 689 C C . GLU A 1 86 ? -16.523 6.175 4.418 1.00 97.38 86 GLU A C 1
ATOM 691 O O . GLU A 1 86 ? -16.548 6.388 5.629 1.00 97.38 86 GLU A O 1
ATOM 696 N N . THR A 1 87 ? -16.999 5.046 3.889 1.00 96.75 87 THR A N 1
ATOM 697 C CA . THR A 1 87 ? -17.576 3.943 4.669 1.00 96.75 87 THR A CA 1
ATOM 698 C C . THR A 1 87 ? -16.522 2.924 5.112 1.00 96.75 87 THR A C 1
ATOM 700 O O . THR A 1 87 ? -16.833 1.990 5.852 1.00 96.75 87 THR A O 1
ATOM 703 N N . GLY A 1 88 ? -15.267 3.095 4.680 1.00 95.62 88 GLY A N 1
ATOM 704 C CA . GLY A 1 88 ? -14.162 2.179 4.948 1.00 95.62 88 GLY A CA 1
ATOM 705 C C . GLY A 1 88 ? -14.105 0.973 4.005 1.00 95.62 88 GLY A C 1
ATOM 706 O O . GLY A 1 88 ? -13.370 0.022 4.285 1.00 95.62 88 GLY A O 1
ATOM 707 N N . GLN A 1 89 ? -14.842 0.979 2.890 1.00 96.81 89 GLN A N 1
ATOM 708 C CA . GLN A 1 89 ? -14.732 -0.072 1.877 1.00 96.81 89 GLN A CA 1
ATOM 709 C C . GLN A 1 89 ? -13.477 0.122 1.027 1.00 96.81 89 GLN A C 1
ATOM 711 O O . GLN A 1 89 ? -13.086 1.236 0.687 1.00 96.81 89 GLN A O 1
ATOM 716 N N . ILE A 1 90 ? -12.853 -0.994 0.647 1.00 97.50 90 ILE A N 1
ATOM 717 C CA . ILE A 1 90 ? -11.682 -1.011 -0.232 1.00 97.50 90 ILE A CA 1
ATOM 718 C C . ILE A 1 90 ? -12.121 -0.749 -1.674 1.00 97.50 90 ILE A C 1
ATOM 720 O O . ILE A 1 90 ? -12.791 -1.580 -2.293 1.00 97.50 90 ILE A O 1
ATOM 724 N N . LEU A 1 91 ? -11.648 0.358 -2.239 1.00 96.88 91 LEU A N 1
ATOM 725 C CA . LEU A 1 91 ? -11.857 0.713 -3.641 1.00 96.88 91 LEU A CA 1
ATOM 726 C C . LEU A 1 91 ? -10.782 0.092 -4.543 1.00 96.88 91 LEU A C 1
ATOM 728 O O . LEU A 1 91 ? -11.090 -0.504 -5.579 1.00 96.88 91 LEU A O 1
ATOM 732 N N . ALA A 1 92 ? -9.518 0.198 -4.124 1.00 96.00 92 ALA A N 1
ATOM 733 C CA . ALA A 1 92 ? -8.350 -0.189 -4.909 1.00 96.00 92 ALA A CA 1
ATOM 734 C C . ALA A 1 92 ? -7.124 -0.469 -4.025 1.00 96.00 92 ALA A C 1
ATOM 736 O O . ALA A 1 92 ? -7.106 -0.143 -2.834 1.00 96.00 92 ALA A O 1
ATOM 737 N N . HIS A 1 93 ? -6.067 -1.036 -4.615 1.00 96.50 93 HIS A N 1
ATOM 738 C CA . HIS A 1 93 ? -4.759 -1.116 -3.962 1.00 96.50 93 HIS A CA 1
ATOM 739 C C . HIS A 1 93 ? -3.591 -0.950 -4.935 1.00 96.50 93 HIS A C 1
ATOM 741 O O . HIS A 1 93 ? -3.699 -1.231 -6.129 1.00 96.50 93 HIS A O 1
ATOM 747 N N . ALA A 1 94 ? -2.449 -0.566 -4.374 1.00 96.00 94 ALA A N 1
ATOM 748 C CA . ALA A 1 94 ? -1.147 -0.510 -5.015 1.00 96.00 94 ALA A CA 1
ATOM 749 C C . ALA A 1 94 ? -0.121 -1.269 -4.157 1.00 96.00 94 ALA A C 1
ATOM 751 O O . ALA A 1 94 ? 0.104 -0.923 -3.004 1.00 96.00 94 ALA A O 1
ATOM 752 N N . GLU A 1 95 ? 0.504 -2.303 -4.707 1.00 95.44 95 GLU A N 1
ATOM 753 C CA . GLU A 1 95 ? 1.407 -3.235 -4.027 1.00 95.44 95 GLU A CA 1
ATOM 754 C C . GLU A 1 95 ? 2.822 -3.120 -4.577 1.00 95.44 95 GLU A C 1
ATOM 756 O O . GLU A 1 95 ? 3.023 -3.072 -5.794 1.00 95.44 95 GLU A O 1
ATOM 761 N N . VAL A 1 96 ? 3.820 -3.169 -3.694 1.00 94.44 96 VAL A N 1
ATOM 762 C CA . VAL A 1 96 ? 5.228 -3.165 -4.096 1.00 94.44 96 VAL A CA 1
ATOM 763 C C . VAL A 1 96 ? 6.015 -4.296 -3.442 1.00 94.44 96 VAL A C 1
ATOM 765 O O . VAL A 1 96 ? 5.881 -4.600 -2.256 1.00 94.44 96 VAL A O 1
ATOM 768 N N . CYS A 1 97 ? 6.881 -4.904 -4.247 1.00 92.88 97 CYS A N 1
ATOM 769 C CA . CYS A 1 97 ? 7.955 -5.779 -3.810 1.00 92.88 97 CYS A CA 1
ATOM 770 C C . CYS A 1 97 ? 9.264 -5.000 -3.971 1.00 92.88 97 CYS A C 1
ATOM 772 O O . CYS A 1 97 ? 9.794 -4.867 -5.078 1.00 92.88 97 CYS A O 1
ATOM 774 N N . LEU A 1 98 ? 9.774 -4.457 -2.863 1.00 90.44 98 LEU A N 1
ATOM 775 C CA . LEU A 1 98 ? 10.995 -3.646 -2.863 1.00 90.44 98 LEU A CA 1
ATOM 776 C C . LEU A 1 98 ? 12.267 -4.462 -3.143 1.00 90.44 98 LEU A C 1
ATOM 778 O O . LEU A 1 98 ? 13.280 -3.870 -3.510 1.00 90.44 98 LEU A O 1
ATOM 782 N N . GLN A 1 99 ? 12.221 -5.786 -2.966 1.00 86.62 99 GLN A N 1
ATOM 783 C CA . GLN A 1 99 ? 13.336 -6.697 -3.234 1.00 86.62 99 GLN A CA 1
ATOM 784 C C . GLN A 1 99 ? 13.451 -7.030 -4.726 1.00 86.62 99 GLN A C 1
ATOM 786 O O . GLN A 1 99 ? 14.513 -6.859 -5.315 1.00 86.62 99 GLN A O 1
ATOM 791 N N . CYS A 1 100 ? 12.349 -7.440 -5.361 1.00 86.06 100 CYS A N 1
ATOM 792 C CA . CYS A 1 100 ? 12.325 -7.774 -6.791 1.00 86.06 100 CYS A CA 1
ATOM 793 C C . CYS A 1 100 ? 12.121 -6.533 -7.691 1.00 86.06 100 CYS A C 1
ATOM 795 O O . CYS A 1 100 ? 12.064 -6.671 -8.910 1.00 86.06 100 CYS A O 1
ATOM 797 N N . ASN A 1 101 ? 11.992 -5.329 -7.110 1.00 86.94 101 ASN A N 1
ATOM 798 C CA . ASN A 1 101 ? 11.672 -4.072 -7.805 1.00 86.94 101 ASN A CA 1
ATOM 799 C C . ASN A 1 101 ? 10.454 -4.193 -8.734 1.00 86.94 101 ASN A C 1
ATOM 801 O O . ASN A 1 101 ? 10.458 -3.728 -9.874 1.00 86.94 101 ASN A O 1
ATOM 805 N N . ARG A 1 102 ? 9.397 -4.835 -8.235 1.00 89.19 102 ARG A N 1
ATOM 806 C CA . ARG A 1 102 ? 8.145 -5.043 -8.967 1.00 89.19 102 ARG A CA 1
ATOM 807 C C . ARG A 1 102 ? 6.975 -4.421 -8.225 1.00 89.19 102 ARG A C 1
ATOM 809 O O . ARG A 1 102 ? 7.008 -4.243 -7.007 1.00 89.19 10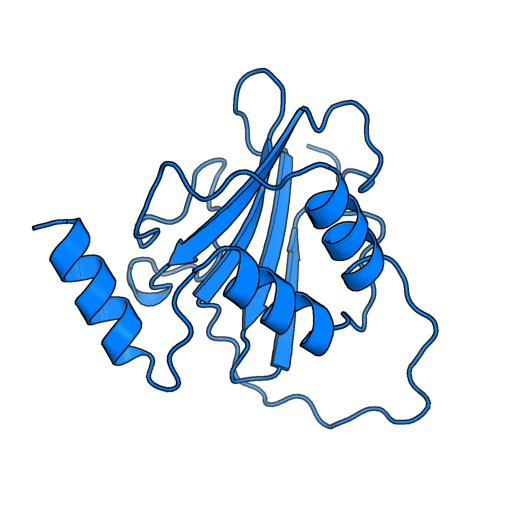2 ARG A O 1
ATOM 816 N N . HIS A 1 103 ? 5.914 -4.148 -8.964 1.00 92.12 103 HIS A N 1
ATOM 817 C CA . HIS A 1 103 ? 4.686 -3.579 -8.440 1.00 92.12 103 HIS A CA 1
ATOM 818 C C . HIS A 1 103 ? 3.466 -4.185 -9.125 1.00 92.12 103 HIS A C 1
ATOM 820 O O . HIS A 1 103 ? 3.556 -4.714 -10.234 1.00 92.12 103 HIS A O 1
ATOM 826 N N . ARG A 1 104 ? 2.320 -4.097 -8.458 1.00 91.56 104 ARG A N 1
ATOM 827 C CA . ARG A 1 104 ? 1.008 -4.432 -9.009 1.00 91.56 104 ARG A CA 1
ATOM 828 C C . ARG A 1 104 ? 0.002 -3.438 -8.469 1.00 91.56 104 ARG A C 1
ATOM 830 O O . ARG A 1 104 ? 0.136 -2.969 -7.347 1.00 91.56 104 ARG A O 1
ATOM 837 N N . GLY A 1 105 ? -1.008 -3.119 -9.255 1.00 91.81 105 GLY A N 1
ATOM 838 C CA . GLY A 1 105 ? -2.168 -2.414 -8.742 1.00 91.81 105 GLY A CA 1
ATOM 839 C C . GLY A 1 105 ? -3.430 -3.146 -9.146 1.00 91.81 105 GLY A C 1
ATOM 840 O O . GLY A 1 105 ? -3.449 -3.903 -10.118 1.00 91.81 105 GLY A O 1
ATOM 841 N N . TYR A 1 106 ? -4.479 -2.920 -8.377 1.00 93.00 106 TYR A N 1
ATOM 842 C CA . TYR A 1 106 ? -5.787 -3.504 -8.597 1.00 93.00 106 TYR A CA 1
ATOM 843 C C . TYR A 1 106 ? -6.823 -2.396 -8.591 1.00 93.00 106 TYR A C 1
ATOM 845 O O . TYR A 1 106 ? -6.856 -1.590 -7.661 1.00 93.00 106 TYR A O 1
ATOM 853 N N . LYS A 1 107 ? -7.670 -2.388 -9.628 1.00 91.50 107 LYS A N 1
ATOM 854 C CA . LYS A 1 107 ? -8.727 -1.389 -9.844 1.00 91.50 107 LYS A CA 1
ATOM 855 C C . LYS A 1 107 ? -8.227 0.058 -9.881 1.00 91.50 107 LYS A C 1
ATOM 857 O O . LYS A 1 107 ? -8.927 0.946 -9.423 1.00 91.50 107 LYS A O 1
ATOM 862 N N . ILE A 1 108 ? -7.062 0.304 -10.473 1.00 89.88 108 ILE A N 1
ATOM 863 C CA . ILE A 1 108 ? -6.563 1.660 -10.741 1.00 89.88 108 ILE A CA 1
ATOM 864 C C . ILE A 1 108 ? -6.408 1.811 -12.258 1.00 89.88 108 ILE A C 1
ATOM 866 O O . ILE A 1 108 ? -5.721 0.999 -12.879 1.00 89.88 108 ILE A O 1
ATOM 870 N N . LEU A 1 109 ? -7.061 2.809 -12.858 1.00 82.69 109 LEU A N 1
ATOM 871 C CA . LEU A 1 109 ? -7.079 3.020 -14.316 1.00 82.69 109 LEU A CA 1
ATOM 872 C C . LEU A 1 109 ? -5.746 3.548 -14.864 1.00 82.69 109 LEU A C 1
ATOM 874 O O . LEU A 1 109 ? -5.340 3.213 -15.973 1.00 82.69 109 LEU A O 1
ATOM 878 N N . GLU A 1 110 ? -5.044 4.357 -14.078 1.00 73.94 110 GLU A N 1
ATOM 879 C CA . GLU A 1 110 ? -3.936 5.197 -14.549 1.00 73.94 110 GLU A CA 1
ATOM 880 C C . GLU A 1 110 ? -2.558 4.624 -14.197 1.00 73.94 110 GLU A C 1
ATOM 882 O O . GLU A 1 110 ? -1.570 5.358 -14.083 1.00 73.94 110 GLU A O 1
ATOM 887 N N . LEU A 1 111 ? -2.480 3.306 -13.991 1.00 79.88 111 LEU A N 1
ATOM 888 C CA . LEU A 1 111 ? -1.245 2.666 -13.561 1.00 79.88 111 LEU A CA 1
ATOM 889 C C . LEU A 1 111 ? -0.167 2.764 -14.631 1.00 79.88 111 LEU A C 1
ATOM 891 O O . LEU A 1 111 ? -0.312 2.286 -15.757 1.00 79.88 111 LEU A O 1
ATOM 895 N N . SER A 1 112 ? 0.966 3.331 -14.235 1.00 75.75 112 SER A N 1
ATOM 896 C CA . SER A 1 112 ? 2.180 3.240 -15.026 1.00 75.75 112 SER A CA 1
ATOM 897 C C . SER A 1 112 ? 2.681 1.797 -15.081 1.00 75.75 112 SER A C 1
ATOM 899 O O . SER A 1 112 ? 2.663 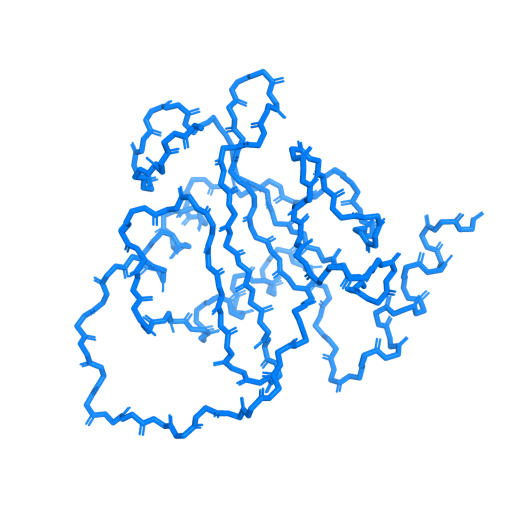1.079 -14.078 1.00 75.75 112 SER A O 1
ATOM 901 N N . TYR A 1 113 ? 3.236 1.411 -16.232 1.00 76.56 113 TYR A N 1
ATOM 902 C CA . TYR A 1 113 ? 4.072 0.211 -16.344 1.00 76.56 113 TYR A CA 1
ATOM 903 C C . TYR A 1 113 ? 5.369 0.328 -15.526 1.00 76.56 113 TYR A C 1
ATOM 905 O O . TYR A 1 113 ? 5.978 -0.690 -15.214 1.00 76.56 113 TYR A O 1
ATOM 913 N N . TYR A 1 114 ? 5.769 1.553 -15.166 1.00 82.19 114 TYR A N 1
ATOM 914 C CA . TYR A 1 114 ? 6.960 1.854 -14.373 1.00 82.19 114 TYR A CA 1
ATOM 915 C C . TYR A 1 114 ? 6.611 2.791 -13.224 1.00 82.19 114 TYR A C 1
ATOM 917 O O . TYR A 1 114 ? 6.278 3.957 -13.450 1.00 82.19 114 TYR A O 1
ATOM 925 N N . TRP A 1 115 ? 6.694 2.295 -11.995 1.00 89.00 115 TRP A N 1
ATOM 926 C CA . TRP A 1 115 ? 6.551 3.132 -10.805 1.00 89.00 115 TRP A CA 1
ATOM 927 C C . TRP A 1 115 ? 7.910 3.674 -10.360 1.00 89.00 115 TRP A C 1
ATOM 929 O O . TRP A 1 115 ? 8.932 2.994 -10.490 1.00 89.00 115 TRP A O 1
ATOM 939 N N . ASP A 1 116 ? 7.934 4.871 -9.771 1.00 90.44 116 ASP A N 1
ATOM 940 C CA . ASP A 1 116 ? 9.122 5.382 -9.077 1.00 90.4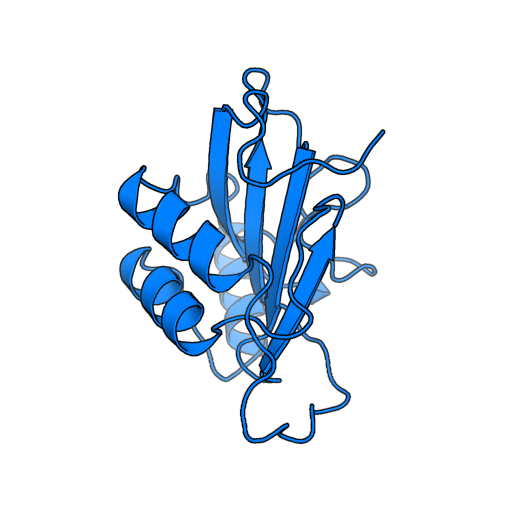4 116 ASP A CA 1
ATOM 941 C C . ASP A 1 116 ? 9.290 4.656 -7.731 1.00 90.44 116 ASP A C 1
ATOM 943 O O . ASP A 1 116 ? 8.953 5.157 -6.656 1.00 90.44 116 ASP A O 1
ATOM 947 N N . LEU A 1 117 ? 9.816 3.428 -7.789 1.00 90.25 117 LEU A N 1
ATOM 948 C CA . LEU A 1 117 ? 10.047 2.600 -6.604 1.00 90.25 117 LEU A CA 1
ATOM 949 C C . LEU A 1 117 ? 11.070 3.218 -5.640 1.00 90.25 117 LEU A C 1
ATOM 951 O O . LEU A 1 117 ? 11.075 2.877 -4.456 1.00 90.25 117 LEU A O 1
ATOM 955 N N . LYS A 1 118 ? 11.921 4.140 -6.113 1.00 91.25 118 LYS A N 1
ATOM 956 C CA . LYS A 1 118 ? 12.860 4.867 -5.254 1.00 91.25 118 LYS A CA 1
ATOM 957 C C . LYS A 1 118 ? 12.110 5.866 -4.380 1.00 91.25 118 LYS A C 1
ATOM 959 O O . LYS A 1 118 ? 12.377 5.909 -3.179 1.00 91.25 118 LYS A O 1
ATOM 964 N N . ASP A 1 119 ? 11.186 6.644 -4.944 1.00 93.31 119 ASP A N 1
ATOM 965 C CA . ASP A 1 119 ? 10.350 7.544 -4.140 1.00 93.31 119 ASP A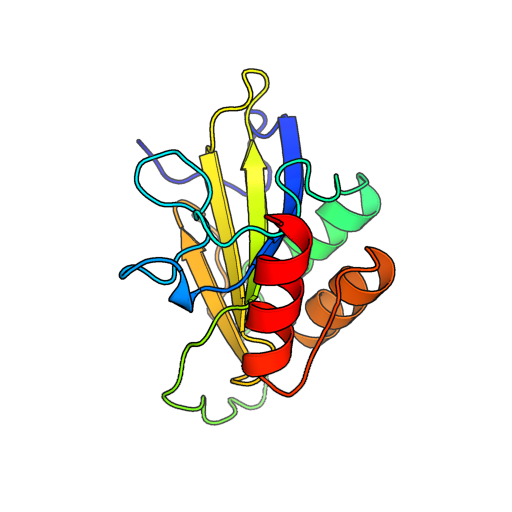 CA 1
ATOM 966 C C . ASP A 1 119 ? 9.383 6.765 -3.243 1.00 93.31 119 ASP A C 1
ATOM 968 O O . ASP A 1 119 ? 9.251 7.094 -2.067 1.00 93.31 119 ASP A O 1
ATOM 972 N N . ILE A 1 120 ? 8.813 5.656 -3.727 1.00 95.69 120 ILE A N 1
ATOM 973 C CA . ILE A 1 120 ? 7.963 4.787 -2.898 1.00 95.69 120 ILE A CA 1
ATOM 974 C C . ILE A 1 120 ? 8.746 4.211 -1.712 1.00 95.69 120 ILE A C 1
ATOM 976 O O . ILE A 1 120 ? 8.254 4.242 -0.586 1.00 95.69 120 ILE A O 1
ATOM 980 N N . ARG A 1 121 ? 9.986 3.744 -1.913 1.00 96.00 121 ARG A N 1
ATOM 981 C CA . ARG A 1 121 ? 10.844 3.268 -0.813 1.00 96.00 121 ARG A CA 1
ATOM 982 C C . ARG A 1 121 ? 11.105 4.369 0.221 1.00 96.00 121 ARG A C 1
ATOM 984 O O . ARG A 1 121 ? 11.065 4.089 1.417 1.00 96.00 121 ARG A O 1
ATOM 991 N N . LYS A 1 122 ? 11.344 5.612 -0.216 1.00 96.81 122 LYS A N 1
ATOM 992 C CA . LYS A 1 122 ? 11.498 6.762 0.694 1.00 96.81 122 LYS A CA 1
ATOM 993 C C . LYS A 1 122 ? 10.216 7.028 1.476 1.00 96.81 122 LYS A C 1
ATOM 995 O O . LYS A 1 122 ? 10.278 7.164 2.692 1.00 96.81 122 LYS A O 1
ATOM 1000 N N . LEU A 1 123 ? 9.069 7.034 0.796 1.00 97.94 123 LEU A N 1
ATOM 1001 C CA . LEU A 1 123 ? 7.763 7.219 1.421 1.00 97.94 123 LEU A CA 1
ATOM 1002 C C . LEU A 1 123 ? 7.483 6.144 2.484 1.00 97.94 123 LEU A C 1
ATOM 1004 O O . LEU A 1 123 ? 7.061 6.473 3.587 1.00 97.94 123 LEU A O 1
ATOM 1008 N N . ILE A 1 124 ? 7.767 4.870 2.195 1.00 97.88 124 ILE A N 1
ATOM 1009 C CA . ILE A 1 124 ? 7.638 3.764 3.162 1.00 97.88 124 ILE A CA 1
ATOM 1010 C C . ILE A 1 124 ? 8.512 4.017 4.402 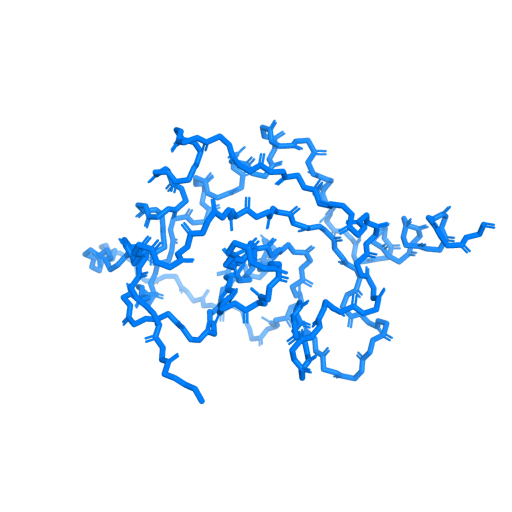1.00 97.88 124 ILE A C 1
ATOM 1012 O O . ILE A 1 124 ? 8.042 3.837 5.527 1.00 97.88 124 ILE A O 1
ATOM 1016 N N . GLY A 1 125 ? 9.747 4.491 4.209 1.00 97.44 125 GLY A N 1
ATOM 1017 C CA . GLY A 1 125 ? 10.640 4.874 5.306 1.00 97.44 125 GLY A CA 1
ATOM 1018 C C . GLY A 1 125 ? 10.112 6.044 6.144 1.00 97.44 125 GLY A C 1
ATOM 1019 O O . GLY A 1 125 ? 10.136 5.980 7.370 1.00 97.44 125 GLY A O 1
ATOM 1020 N N . GLU A 1 126 ? 9.572 7.086 5.508 1.00 97.50 126 GLU A N 1
ATOM 1021 C CA . GLU A 1 126 ? 8.939 8.227 6.193 1.00 97.50 126 GLU A CA 1
ATOM 1022 C C . GLU A 1 126 ? 7.710 7.810 7.014 1.00 97.50 126 GLU A C 1
ATOM 1024 O O . GLU A 1 126 ? 7.491 8.320 8.112 1.00 97.50 126 GLU A O 1
ATOM 1029 N N . LEU A 1 127 ? 6.935 6.847 6.506 1.00 97.81 127 LEU A N 1
ATOM 1030 C CA . LEU A 1 127 ? 5.795 6.238 7.200 1.00 97.81 127 LEU A CA 1
ATOM 1031 C C . LEU A 1 127 ? 6.224 5.277 8.323 1.00 97.81 127 LEU A C 1
ATOM 1033 O O . LEU A 1 127 ? 5.365 4.708 8.995 1.00 97.81 127 LEU A O 1
ATOM 1037 N N . LYS A 1 128 ? 7.536 5.096 8.536 1.00 97.62 128 LYS A N 1
ATOM 1038 C CA . LYS A 1 128 ? 8.138 4.193 9.531 1.00 97.62 128 LYS A CA 1
ATOM 1039 C C . LYS A 1 128 ? 7.682 2.739 9.381 1.00 97.62 128 LYS A C 1
ATOM 1041 O O . LYS A 1 128 ? 7.658 1.987 10.355 1.00 97.62 128 LYS A O 1
ATOM 1046 N N . LEU A 1 129 ? 7.328 2.334 8.162 1.00 97.56 129 LEU A N 1
ATOM 1047 C CA . LEU A 1 129 ? 7.032 0.941 7.868 1.00 97.56 129 LEU A CA 1
ATOM 1048 C C . LEU A 1 129 ? 8.348 0.162 7.731 1.00 97.56 129 LEU A C 1
ATOM 1050 O O . LEU A 1 129 ? 9.266 0.629 7.053 1.00 97.56 129 LEU A O 1
ATOM 1054 N N . PRO A 1 130 ? 8.463 -1.024 8.349 1.00 96.56 130 PRO A N 1
ATOM 1055 C CA . PRO A 1 130 ? 9.691 -1.795 8.302 1.00 96.56 130 PRO A CA 1
ATOM 1056 C C . PRO A 1 130 ? 9.990 -2.275 6.882 1.00 96.56 130 PRO A C 1
ATOM 1058 O O . PRO A 1 130 ? 9.112 -2.732 6.142 1.00 96.56 130 PRO A O 1
ATOM 1061 N N . ILE A 1 131 ? 11.265 -2.186 6.518 1.00 95.62 131 ILE A N 1
ATOM 1062 C CA . ILE A 1 131 ? 11.815 -2.709 5.273 1.00 95.62 131 ILE A CA 1
ATOM 1063 C C . ILE A 1 131 ? 12.882 -3.720 5.669 1.00 95.62 131 ILE A C 1
ATOM 1065 O O . ILE A 1 131 ? 13.869 -3.361 6.310 1.00 95.62 131 ILE A O 1
ATOM 1069 N N . PHE A 1 132 ? 12.670 -4.978 5.305 1.00 94.50 132 PHE A N 1
ATOM 1070 C CA . PHE A 1 132 ? 13.615 -6.056 5.544 1.00 94.50 132 PHE A CA 1
ATOM 1071 C C . PHE A 1 132 ? 14.122 -6.604 4.214 1.00 94.50 132 PHE A C 1
ATOM 1073 O O . PHE A 1 132 ? 13.427 -6.554 3.204 1.00 94.50 132 PHE A O 1
ATOM 1080 N N . GLU A 1 133 ? 15.344 -7.125 4.237 1.00 86.94 133 GLU A N 1
ATOM 1081 C CA . GLU A 1 133 ? 15.956 -7.844 3.111 1.00 86.94 133 GLU A CA 1
ATOM 1082 C C . GLU A 1 133 ? 15.696 -9.359 3.174 1.00 86.94 133 GLU A C 1
ATOM 1084 O O . GLU A 1 133 ? 16.121 -10.093 2.292 1.00 86.94 133 GLU A O 1
ATOM 1089 N N . ASP A 1 134 ? 15.037 -9.829 4.238 1.00 89.62 134 ASP A N 1
ATOM 1090 C CA . ASP A 1 134 ? 14.749 -11.241 4.491 1.00 89.62 134 ASP A CA 1
ATOM 1091 C C . ASP A 1 134 ? 13.262 -11.415 4.819 1.00 89.62 134 ASP A C 1
ATOM 1093 O O . ASP A 1 134 ? 12.788 -10.907 5.843 1.00 89.62 134 ASP A O 1
ATOM 1097 N N . ASP A 1 135 ? 12.550 -12.160 3.969 1.00 88.19 135 ASP A N 1
ATOM 1098 C CA . ASP A 1 135 ? 11.135 -12.524 4.114 1.00 88.19 135 ASP A CA 1
ATOM 1099 C C . ASP A 1 135 ? 10.817 -13.070 5.516 1.00 88.19 135 ASP A C 1
ATOM 1101 O O . ASP A 1 135 ? 9.780 -12.740 6.098 1.00 88.19 135 ASP A O 1
ATOM 1105 N N . LYS A 1 136 ? 11.737 -13.829 6.130 1.00 94.25 136 LYS A N 1
ATOM 1106 C CA . LYS A 1 136 ? 11.528 -14.413 7.466 1.00 94.25 136 LYS A CA 1
ATOM 1107 C C . LYS A 1 136 ? 11.294 -13.354 8.539 1.00 94.25 136 LYS A C 1
ATOM 1109 O O . LYS A 1 136 ? 10.574 -13.613 9.504 1.00 94.25 136 LYS A O 1
ATOM 1114 N N . LYS A 1 137 ? 11.867 -12.155 8.387 1.00 96.62 137 LYS A N 1
ATOM 1115 C CA . LYS A 1 137 ? 11.659 -11.048 9.333 1.00 96.62 137 LYS A CA 1
ATOM 1116 C C . LYS A 1 137 ? 10.234 -10.507 9.264 1.00 96.62 137 LYS A C 1
ATOM 1118 O O . LYS A 1 137 ? 9.703 -10.096 10.294 1.00 96.62 137 LYS A O 1
ATOM 1123 N N . TYR A 1 138 ? 9.589 -10.553 8.096 1.00 96.69 138 TYR A N 1
ATOM 1124 C CA . TYR A 1 138 ? 8.168 -10.218 7.977 1.00 96.69 138 TYR A CA 1
ATOM 1125 C C . TYR A 1 138 ? 7.293 -11.250 8.691 1.00 96.69 138 TYR A C 1
ATOM 1127 O O . TYR A 1 138 ? 6.411 -10.854 9.451 1.00 96.69 138 TYR A O 1
ATOM 1135 N N . THR A 1 139 ? 7.585 -12.546 8.544 1.00 97.19 139 THR A N 1
ATOM 1136 C CA . THR A 1 139 ? 6.874 -13.607 9.278 1.00 97.19 139 THR A CA 1
ATOM 1137 C C . THR A 1 139 ? 7.058 -13.487 10.786 1.00 97.19 139 THR A C 1
ATOM 1139 O O . THR A 1 139 ? 6.084 -13.539 11.530 1.00 97.19 139 THR A O 1
ATOM 1142 N N . GLN A 1 140 ? 8.283 -13.258 11.264 1.00 97.81 140 GLN A N 1
ATOM 1143 C CA . GLN A 1 140 ? 8.545 -13.037 12.692 1.00 97.81 140 GLN A CA 1
ATOM 1144 C C . GLN A 1 140 ? 7.779 -11.826 13.232 1.00 97.81 140 GLN A C 1
ATOM 1146 O O . GLN A 1 140 ? 7.194 -11.890 14.314 1.00 97.81 140 GLN A O 1
ATOM 1151 N N . LEU A 1 141 ? 7.763 -10.727 12.473 1.00 97.62 141 LEU A N 1
ATOM 1152 C CA . LEU A 1 141 ? 7.027 -9.526 12.845 1.00 97.62 141 LEU A CA 1
ATOM 1153 C C . LEU A 1 141 ? 5.513 -9.777 12.882 1.00 97.62 141 LEU A C 1
ATOM 1155 O O . LEU A 1 141 ? 4.850 -9.299 13.799 1.00 97.62 141 LEU A O 1
ATOM 1159 N N . PHE A 1 142 ? 4.976 -10.544 11.930 1.00 97.88 142 PHE A N 1
ATOM 1160 C CA . PHE A 1 142 ? 3.575 -10.960 11.933 1.00 97.88 142 PHE A CA 1
ATOM 1161 C C . PHE A 1 142 ? 3.239 -11.819 13.153 1.00 97.88 142 PHE A C 1
ATOM 1163 O O . PHE A 1 142 ? 2.314 -11.477 13.883 1.00 97.88 142 PHE A O 1
ATOM 1170 N N . LEU A 1 143 ? 4.019 -12.870 13.425 1.00 97.44 143 LEU A N 1
ATOM 1171 C CA . LEU A 1 143 ? 3.799 -13.761 14.568 1.00 97.44 143 LEU A CA 1
ATOM 1172 C C . LEU A 1 143 ? 3.814 -13.002 15.899 1.00 97.44 143 LEU A C 1
ATOM 1174 O O . LEU A 1 143 ? 2.964 -13.251 16.744 1.00 97.44 143 LEU A O 1
ATOM 1178 N N . LYS A 1 144 ? 4.720 -12.029 16.055 1.00 97.19 144 LYS A N 1
ATOM 1179 C CA . LYS A 1 144 ? 4.774 -11.158 17.238 1.00 97.19 144 LYS A CA 1
ATOM 1180 C C . LYS A 1 144 ? 3.557 -10.232 17.367 1.00 97.19 144 LYS A C 1
ATOM 1182 O O . LYS A 1 144 ? 3.225 -9.816 18.468 1.00 97.19 144 LYS A O 1
ATOM 1187 N N . ALA A 1 145 ? 2.940 -9.840 16.255 1.00 94.75 145 ALA A N 1
ATOM 1188 C CA . ALA A 1 145 ? 1.785 -8.943 16.264 1.00 94.75 145 ALA A CA 1
ATOM 1189 C C . ALA A 1 145 ? 0.460 -9.668 16.553 1.00 94.75 145 ALA A C 1
ATOM 1191 O O . ALA A 1 145 ? -0.511 -9.012 16.922 1.00 94.75 145 ALA A O 1
ATOM 1192 N N . VAL A 1 146 ? 0.411 -10.990 16.356 1.00 92.69 146 VAL A N 1
ATOM 1193 C CA . VAL A 1 146 ? -0.790 -11.817 16.577 1.00 92.69 146 VAL A CA 1
ATOM 1194 C C . VAL A 1 146 ? -0.716 -12.698 17.826 1.00 92.69 146 VAL A C 1
ATOM 1196 O O . VAL A 1 146 ? -1.712 -13.340 18.155 1.00 92.69 146 VAL A O 1
ATOM 1199 N N . SER A 1 147 ? 0.445 -12.751 18.487 1.00 83.00 147 SER A N 1
ATOM 1200 C CA . SER A 1 147 ? 0.640 -13.357 19.812 1.00 83.00 147 SER A CA 1
ATOM 1201 C C . SER A 1 147 ? 0.131 -12.446 20.920 1.00 83.00 147 SER A C 1
ATOM 1203 O O . SER A 1 147 ? -0.560 -12.960 21.821 1.00 83.00 147 SER A O 1
#

Foldseek 3Di:
DAFDELPDPQQPWKFKWFFQLVQDPGSDQDDPFHGDPRTLDRVGQIDDPVLSVLQNVQFFADDDDPDDDDFDPDDGWGMKMFTAGPVRTTRWMKTDDLQRRDIDIDRYPGGYPGGPSVSVVVSCVVSVNDDDPDSVVSVVSSVVSVD

Radius of gyration: 14.61 Å; chains: 1; bounding box: 34×34×41 Å